Protein AF-A0A8H7YMR8-F1 (afdb_monomer_lite)

Sequence (68 aa):
MCAAAIRWAGFKEYVYGTSMETLIRMGWPQIRISSRGVFEHSTGLPSSSNIIGGILMNETDTYFCMAV

Structure (mmCIF, N/CA/C/O backbone):
data_AF-A0A8H7YMR8-F1
#
_entry.id   AF-A0A8H7YMR8-F1
#
loop_
_atom_site.group_PDB
_atom_site.id
_atom_site.type_symbol
_atom_site.label_atom_id
_atom_site.label_alt_id
_atom_site.label_comp_id
_atom_site.label_asym_id
_atom_site.label_entity_id
_atom_site.label_seq_id
_atom_site.pdbx_PDB_ins_code
_atom_site.Cartn_x
_atom_site.Cartn_y
_atom_site.Cartn_z
_atom_site.occupancy
_atom_site.B_iso_or_equiv
_atom_site.auth_seq_id
_atom_site.auth_comp_id
_atom_site.auth_asym_id
_atom_site.auth_atom_id
_atom_site.pdbx_PDB_model_num
ATOM 1 N N . MET A 1 1 ? 2.853 7.798 -0.026 1.00 90.31 1 MET A N 1
ATOM 2 C CA . MET A 1 1 ? 1.756 8.793 -0.011 1.00 90.31 1 MET A CA 1
ATOM 3 C C . MET A 1 1 ? 0.401 8.137 0.243 1.00 90.31 1 MET A C 1
ATOM 5 O O . MET A 1 1 ? -0.157 8.361 1.307 1.00 90.31 1 MET A O 1
ATOM 9 N N . CYS A 1 2 ? -0.105 7.291 -0.661 1.00 93.19 2 CYS A N 1
ATOM 10 C CA . CYS A 1 2 ? -1.475 6.759 -0.584 1.00 93.19 2 CYS A CA 1
ATOM 11 C C . CYS A 1 2 ? -1.779 5.978 0.706 1.00 93.19 2 CYS A C 1
ATOM 13 O O . CYS A 1 2 ? -2.796 6.234 1.337 1.00 93.19 2 CYS A O 1
ATOM 15 N N . ALA A 1 3 ? -0.872 5.100 1.155 1.00 94.81 3 ALA A N 1
ATOM 16 C CA . ALA A 1 3 ? -1.051 4.359 2.409 1.00 94.81 3 ALA A CA 1
ATOM 17 C C . ALA A 1 3 ? -1.244 5.291 3.623 1.00 94.81 3 ALA A C 1
ATOM 19 O O . ALA A 1 3 ? -2.125 5.061 4.444 1.00 94.81 3 ALA A O 1
ATOM 20 N N . ALA A 1 4 ? -0.478 6.385 3.703 1.00 94.69 4 ALA A N 1
ATOM 21 C CA . ALA A 1 4 ? -0.611 7.360 4.785 1.00 94.69 4 ALA A CA 1
ATOM 22 C C . ALA A 1 4 ? -1.957 8.095 4.717 1.00 94.69 4 ALA A C 1
ATOM 24 O O . ALA A 1 4 ? -2.604 8.265 5.744 1.00 94.69 4 ALA A O 1
ATOM 25 N N . ALA A 1 5 ? -2.401 8.478 3.515 1.00 95.94 5 ALA A N 1
ATOM 26 C CA . ALA A 1 5 ? -3.696 9.127 3.319 1.00 95.94 5 ALA A CA 1
ATOM 27 C C . ALA A 1 5 ? -4.864 8.217 3.737 1.00 95.94 5 ALA A C 1
ATOM 29 O O . ALA A 1 5 ? -5.757 8.652 4.457 1.00 95.94 5 ALA A O 1
ATOM 30 N N . ILE A 1 6 ? -4.822 6.937 3.355 1.00 95.94 6 ILE A N 1
ATOM 31 C CA . ILE A 1 6 ? -5.828 5.932 3.736 1.00 95.94 6 ILE A CA 1
ATOM 32 C C . ILE A 1 6 ? -5.847 5.734 5.254 1.00 95.94 6 ILE A C 1
ATOM 34 O O . ILE A 1 6 ? -6.912 5.739 5.872 1.00 95.94 6 ILE A O 1
ATOM 38 N N . ARG A 1 7 ? -4.662 5.614 5.866 1.00 95.25 7 ARG A N 1
ATOM 39 C CA . ARG A 1 7 ? -4.512 5.481 7.317 1.00 95.25 7 ARG A CA 1
ATOM 40 C C . ARG A 1 7 ? -5.084 6.689 8.065 1.00 95.25 7 ARG A C 1
ATOM 42 O O . ARG A 1 7 ? -5.760 6.498 9.075 1.00 95.25 7 ARG A O 1
ATOM 49 N N . TRP A 1 8 ? -4.840 7.900 7.562 1.00 95.06 8 TRP A N 1
ATOM 50 C CA . TRP A 1 8 ? -5.371 9.157 8.102 1.00 95.06 8 TRP A CA 1
ATOM 51 C C . TRP A 1 8 ? -6.886 9.273 7.970 1.00 95.06 8 TRP A C 1
ATOM 53 O O . TRP A 1 8 ? -7.555 9.679 8.914 1.00 95.06 8 TRP A O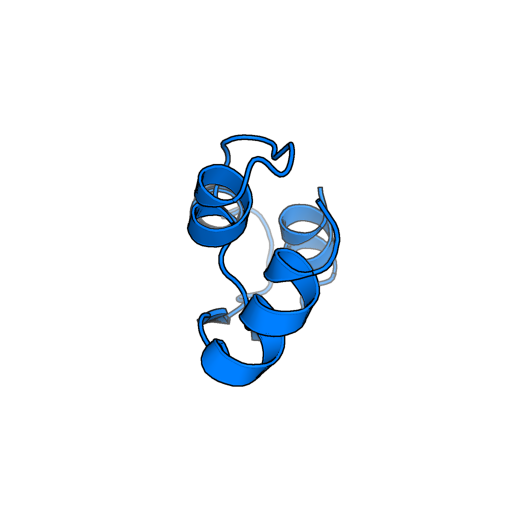 1
ATOM 63 N N . ALA A 1 9 ? -7.434 8.884 6.822 1.00 95.94 9 ALA A N 1
ATOM 64 C CA . ALA A 1 9 ? -8.869 8.934 6.566 1.00 95.94 9 ALA A CA 1
ATOM 65 C C . ALA A 1 9 ? -9.672 7.878 7.354 1.00 95.94 9 ALA A C 1
ATOM 67 O O . ALA A 1 9 ? -10.898 7.914 7.349 1.00 95.94 9 ALA A O 1
ATOM 68 N N . GLY A 1 10 ? -9.002 6.951 8.048 1.00 95.50 10 GLY A N 1
ATOM 69 C CA . GLY A 1 10 ? -9.650 5.997 8.946 1.00 95.50 10 GLY A CA 1
ATOM 70 C C . GLY A 1 10 ? -10.442 4.904 8.236 1.00 95.50 10 GLY A C 1
ATOM 71 O O . GLY A 1 10 ? -11.436 4.419 8.770 1.00 95.50 10 GLY A O 1
ATOM 72 N N . PHE A 1 11 ? -9.996 4.497 7.046 1.00 95.94 11 PHE A N 1
ATOM 73 C CA . PHE A 1 11 ? -10.573 3.356 6.341 1.00 95.94 11 PHE A CA 1
ATOM 74 C C . PHE A 1 11 ? -10.466 2.092 7.196 1.00 95.94 11 PHE A C 1
ATOM 76 O O . PHE A 1 11 ? -9.412 1.806 7.761 1.00 95.94 11 PHE A O 1
ATOM 83 N N . LYS A 1 12 ? -11.535 1.296 7.243 1.00 95.81 12 LYS A N 1
ATOM 84 C CA . LYS A 1 12 ? -11.529 0.014 7.959 1.00 95.81 12 LYS A CA 1
ATOM 85 C C . LYS A 1 12 ? -10.538 -0.977 7.340 1.00 95.81 12 LYS A C 1
ATOM 87 O O . LYS A 1 12 ? -9.864 -1.717 8.055 1.00 95.81 12 LYS A O 1
ATOM 92 N N . GLU A 1 13 ? -10.448 -0.991 6.012 1.00 96.81 13 GLU A N 1
ATOM 93 C CA . GLU A 1 13 ? -9.676 -1.973 5.253 1.00 96.81 13 GLU A CA 1
ATOM 94 C C . GLU A 1 13 ? -8.926 -1.300 4.103 1.00 96.81 13 GLU A C 1
ATOM 96 O O . GLU A 1 13 ? -9.458 -0.435 3.407 1.00 96.81 13 GLU A O 1
ATOM 101 N N . TYR A 1 14 ? -7.677 -1.717 3.910 1.00 96.12 14 TYR A N 1
ATOM 102 C CA . TYR A 1 14 ? -6.826 -1.338 2.795 1.00 96.12 14 TYR A CA 1
ATOM 103 C C . TYR A 1 14 ? -6.502 -2.587 1.975 1.00 96.12 14 TYR A C 1
ATOM 105 O O . TY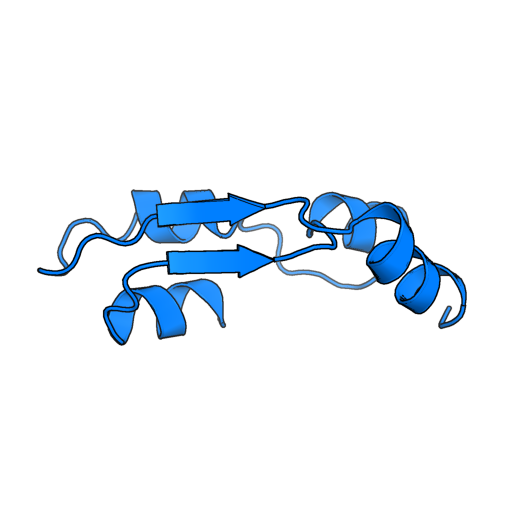R A 1 14 ? -5.642 -3.385 2.356 1.00 96.12 14 TYR A O 1
ATOM 113 N N . VAL A 1 15 ? -7.229 -2.755 0.869 1.00 96.62 15 VAL A N 1
ATOM 114 C CA . VAL A 1 15 ? -7.150 -3.930 -0.006 1.00 96.62 15 VAL A CA 1
ATOM 115 C C . VAL A 1 15 ? -6.401 -3.582 -1.290 1.00 96.62 15 VAL A C 1
ATOM 117 O O . VAL A 1 15 ? -6.695 -2.562 -1.913 1.00 96.62 15 VAL A O 1
ATOM 120 N N . TYR A 1 16 ? -5.444 -4.415 -1.700 1.00 95.69 16 TYR A N 1
ATOM 121 C CA . TYR A 1 16 ? -4.723 -4.244 -2.964 1.00 95.69 16 TYR A CA 1
ATOM 122 C C . TYR A 1 16 ? -4.355 -5.584 -3.614 1.00 95.69 16 TYR A C 1
ATOM 124 O O . TYR A 1 16 ? -4.181 -6.591 -2.926 1.00 95.69 16 TYR A O 1
ATOM 132 N N . GLY A 1 17 ? -4.215 -5.579 -4.944 1.00 96.31 17 GLY A N 1
ATOM 133 C CA . GLY A 1 17 ? -3.752 -6.728 -5.728 1.00 96.31 17 GLY A CA 1
ATOM 134 C C . GLY A 1 17 ? -2.237 -6.745 -5.863 1.00 96.31 17 GLY A C 1
ATOM 135 O O . GLY A 1 17 ? -1.540 -7.300 -5.012 1.00 96.31 17 GLY A O 1
ATOM 136 N N . THR A 1 18 ? -1.724 -6.084 -6.899 1.00 95.62 18 THR A N 1
ATOM 137 C CA . THR A 1 18 ? -0.289 -6.000 -7.184 1.00 95.62 18 THR A CA 1
ATOM 138 C C . THR A 1 18 ? 0.495 -5.387 -6.029 1.00 95.62 18 THR A C 1
ATOM 140 O O . THR A 1 18 ? 0.179 -4.309 -5.518 1.00 95.62 18 THR A O 1
ATOM 143 N N . SER A 1 19 ? 1.554 -6.084 -5.620 1.00 93.69 19 SER A N 1
ATOM 144 C CA . SER A 1 19 ? 2.434 -5.621 -4.552 1.00 93.69 19 SER A CA 1
ATOM 145 C C . SER A 1 19 ? 3.463 -4.610 -5.059 1.00 93.69 19 SER A C 1
ATOM 147 O O . SER A 1 19 ? 3.907 -4.656 -6.207 1.00 93.69 19 SER A O 1
ATOM 149 N N . MET A 1 20 ? 3.923 -3.733 -4.166 1.00 93.62 20 MET A N 1
ATOM 150 C CA . MET A 1 20 ? 4.995 -2.790 -4.488 1.00 93.62 20 MET A CA 1
ATOM 151 C C . MET A 1 20 ? 6.309 -3.503 -4.843 1.00 93.62 20 MET A C 1
ATOM 153 O O . MET A 1 20 ? 7.055 -3.023 -5.690 1.00 93.62 20 MET A O 1
ATOM 157 N N . GLU A 1 21 ? 6.581 -4.668 -4.244 1.00 92.50 21 GLU A N 1
ATOM 158 C CA . GLU A 1 21 ? 7.737 -5.496 -4.610 1.00 92.50 21 GLU A CA 1
ATOM 159 C C . GLU A 1 21 ? 7.641 -6.001 -6.049 1.00 92.50 21 GLU A C 1
ATOM 161 O O . GLU A 1 21 ? 8.632 -5.971 -6.775 1.00 92.50 21 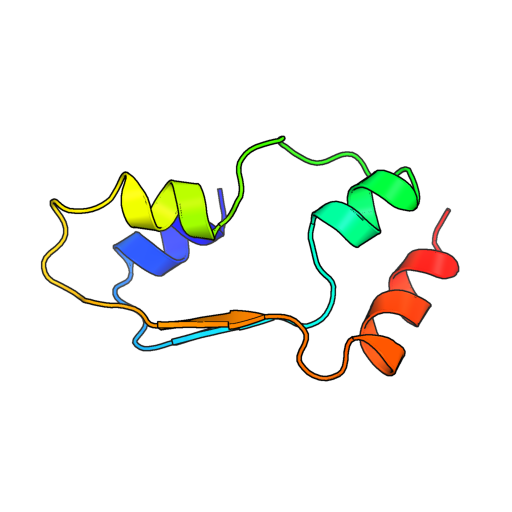GLU A O 1
ATOM 166 N N . THR A 1 22 ? 6.452 -6.430 -6.478 1.00 93.94 22 THR A N 1
ATOM 167 C CA . THR A 1 22 ? 6.207 -6.827 -7.866 1.00 93.94 22 THR A CA 1
ATOM 168 C C . THR A 1 22 ? 6.475 -5.665 -8.821 1.00 93.94 22 THR A C 1
ATOM 170 O O . THR A 1 22 ? 7.241 -5.839 -9.765 1.00 93.94 22 THR A O 1
ATOM 173 N N . LEU A 1 23 ? 5.948 -4.471 -8.530 1.00 93.75 23 LEU A N 1
ATOM 174 C CA . LEU A 1 23 ? 6.196 -3.271 -9.338 1.00 93.75 23 LEU A CA 1
ATOM 175 C C . LEU A 1 23 ? 7.692 -2.946 -9.446 1.00 93.75 23 LEU A C 1
ATOM 177 O O . LEU A 1 23 ? 8.196 -2.732 -10.545 1.00 93.75 23 LEU A O 1
ATOM 181 N N . ILE A 1 24 ? 8.421 -2.982 -8.325 1.00 93.25 24 ILE A N 1
ATOM 182 C CA . ILE A 1 24 ? 9.873 -2.747 -8.306 1.00 93.25 24 ILE A CA 1
ATOM 183 C C . ILE A 1 24 ? 10.609 -3.782 -9.166 1.00 93.25 24 ILE A C 1
ATOM 185 O O . ILE A 1 24 ? 11.492 -3.410 -9.937 1.00 93.25 24 ILE A O 1
ATOM 189 N N . ARG A 1 25 ? 10.256 -5.072 -9.058 1.00 92.62 25 ARG A N 1
ATOM 190 C CA . ARG A 1 25 ? 10.854 -6.141 -9.880 1.00 92.62 25 ARG A CA 1
ATOM 191 C C . ARG A 1 25 ? 10.594 -5.943 -11.373 1.00 92.62 25 ARG A C 1
ATOM 193 O O . ARG A 1 25 ? 11.445 -6.296 -12.177 1.00 92.62 25 ARG A O 1
ATOM 200 N N . MET A 1 26 ? 9.449 -5.368 -11.725 1.00 93.00 26 MET A N 1
ATOM 201 C CA . MET A 1 26 ? 9.068 -5.040 -13.101 1.00 93.00 26 MET A CA 1
ATOM 202 C C . MET A 1 26 ? 9.671 -3.718 -13.606 1.00 93.00 26 MET A C 1
ATOM 204 O 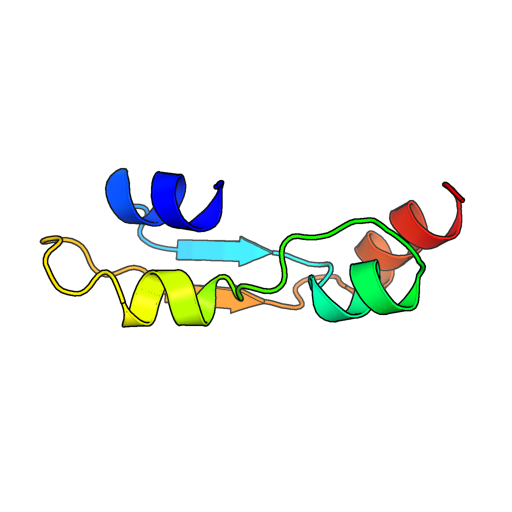O . MET A 1 26 ? 9.390 -3.317 -14.727 1.00 93.00 26 MET A O 1
ATOM 208 N N . GLY A 1 27 ? 10.494 -3.030 -12.807 1.00 92.44 27 GLY A N 1
ATOM 209 C CA . GLY A 1 27 ? 11.160 -1.785 -13.206 1.00 92.44 27 GLY A CA 1
ATOM 210 C C . GLY A 1 27 ? 10.338 -0.514 -12.977 1.00 92.44 27 GLY A C 1
ATOM 211 O O . GLY A 1 27 ? 10.804 0.577 -13.304 1.00 92.44 27 GLY A O 1
ATOM 212 N N . TRP A 1 28 ? 9.154 -0.614 -12.366 1.00 93.12 28 TRP A N 1
ATOM 213 C CA . TRP A 1 28 ? 8.349 0.559 -12.044 1.00 93.12 28 TRP A CA 1
ATOM 214 C C . TRP A 1 28 ? 8.969 1.344 -10.881 1.00 93.12 28 TRP A C 1
ATOM 216 O O . TRP A 1 28 ? 9.268 0.764 -9.828 1.00 93.12 28 TRP A O 1
ATOM 226 N N . PRO A 1 29 ? 9.129 2.674 -11.010 1.00 91.75 29 PRO A N 1
ATOM 227 C CA . PRO A 1 29 ? 9.665 3.496 -9.937 1.00 91.75 29 PRO A CA 1
ATOM 228 C C . PRO A 1 29 ? 8.700 3.496 -8.750 1.00 91.75 29 PRO A C 1
ATOM 230 O O . PRO A 1 29 ? 7.513 3.783 -8.896 1.00 91.75 29 PRO A O 1
ATOM 233 N N . GLN A 1 30 ? 9.213 3.180 -7.562 1.00 91.75 30 GLN A N 1
ATOM 234 C CA . GLN A 1 30 ? 8.451 3.156 -6.315 1.00 91.75 30 GLN A CA 1
ATOM 235 C C . GLN A 1 30 ? 9.280 3.739 -5.171 1.00 91.75 30 GLN A C 1
ATOM 237 O O . GLN A 1 30 ? 10.497 3.553 -5.095 1.00 91.75 30 GLN A O 1
ATOM 242 N N . ILE A 1 31 ? 8.602 4.401 -4.235 1.00 91.50 31 ILE A N 1
ATOM 243 C CA . ILE A 1 31 ? 9.202 4.789 -2.957 1.00 91.50 31 ILE A CA 1
ATOM 244 C C . ILE A 1 31 ? 9.356 3.517 -2.119 1.00 91.50 31 ILE A C 1
ATOM 246 O O . ILE A 1 31 ? 8.376 2.822 -1.874 1.00 91.50 31 ILE A O 1
ATOM 250 N N . ARG A 1 32 ? 10.570 3.213 -1.647 1.00 91.19 32 ARG A N 1
ATOM 251 C CA . ARG A 1 32 ? 10.882 1.982 -0.894 1.00 91.19 32 ARG A CA 1
ATOM 252 C C . ARG A 1 32 ? 10.426 2.031 0.571 1.00 91.19 32 ARG A C 1
ATOM 254 O O . ARG A 1 32 ? 11.216 1.834 1.486 1.00 91.19 32 ARG A O 1
ATOM 261 N N . ILE A 1 33 ? 9.142 2.303 0.785 1.00 91.94 33 ILE A N 1
ATOM 262 C CA . ILE A 1 33 ? 8.481 2.284 2.093 1.00 91.94 33 ILE A CA 1
ATOM 263 C C . ILE A 1 33 ? 7.186 1.489 1.941 1.00 91.94 33 ILE A C 1
ATOM 265 O O . ILE A 1 33 ? 6.285 1.900 1.210 1.00 91.94 33 ILE A O 1
ATOM 269 N N . SER A 1 34 ? 7.091 0.340 2.609 1.00 92.00 34 SER A N 1
ATOM 270 C CA . SER A 1 34 ? 5.908 -0.517 2.512 1.00 92.00 34 SER A CA 1
ATOM 271 C C . SER A 1 34 ? 4.682 0.148 3.145 1.00 92.00 34 SER A C 1
ATOM 273 O O . SER A 1 34 ? 4.787 0.893 4.121 1.00 92.00 34 SER A O 1
ATOM 275 N N . SER A 1 35 ? 3.492 -0.150 2.621 1.00 92.88 35 SER A N 1
ATOM 276 C CA . SER A 1 35 ? 2.228 0.287 3.229 1.00 92.88 35 SER A CA 1
ATOM 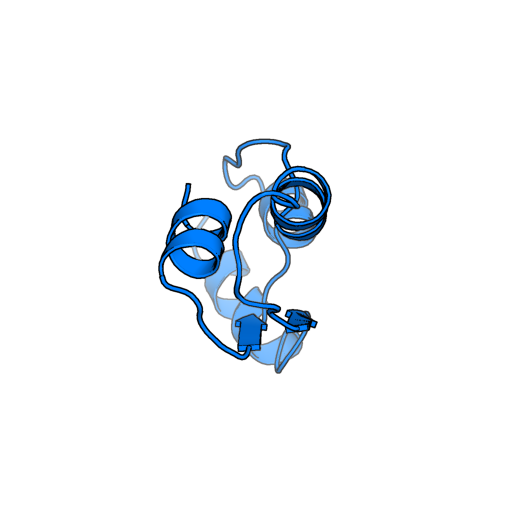277 C C . SER A 1 35 ? 2.084 -0.200 4.672 1.00 92.88 35 SER A C 1
ATOM 279 O O . SER A 1 35 ? 1.626 0.552 5.529 1.00 92.88 35 SER A O 1
ATOM 281 N N . ARG A 1 36 ? 2.549 -1.424 4.950 1.00 93.44 36 ARG A N 1
ATOM 282 C CA . ARG A 1 36 ? 2.640 -1.987 6.299 1.00 93.44 36 ARG A CA 1
ATOM 283 C C . ARG A 1 36 ? 3.519 -1.138 7.216 1.00 93.44 36 ARG A C 1
ATOM 285 O O . ARG A 1 36 ? 3.046 -0.742 8.273 1.00 93.44 36 ARG A O 1
ATOM 292 N N . GLY A 1 37 ? 4.721 -0.770 6.772 1.00 94.75 37 GLY A N 1
ATOM 293 C CA . GLY A 1 37 ? 5.614 0.096 7.540 1.00 94.75 37 GLY A CA 1
ATOM 294 C C . GLY A 1 37 ? 4.991 1.465 7.821 1.00 94.75 37 GLY A C 1
ATOM 295 O O . GLY A 1 37 ? 5.052 1.957 8.942 1.00 94.75 37 GLY A O 1
ATOM 296 N N . VAL A 1 38 ? 4.295 2.061 6.845 1.00 94.56 38 VAL A N 1
ATOM 297 C CA . VAL A 1 38 ? 3.553 3.314 7.076 1.00 94.56 38 VAL A CA 1
ATOM 298 C C . VAL A 1 38 ? 2.524 3.154 8.199 1.00 94.56 38 VAL A C 1
ATOM 300 O O . VAL A 1 38 ? 2.420 4.033 9.051 1.00 94.56 38 VAL A O 1
ATOM 303 N N . PHE A 1 39 ? 1.770 2.053 8.224 1.00 94.69 39 PHE A N 1
ATOM 304 C CA . PHE A 1 39 ? 0.746 1.822 9.247 1.00 94.69 39 PHE A CA 1
ATOM 305 C C . PHE A 1 39 ? 1.367 1.540 10.620 1.00 94.69 39 PHE A C 1
ATOM 307 O O . PHE A 1 39 ? 0.893 2.093 11.610 1.00 94.69 39 PHE A O 1
ATOM 314 N N . GLU A 1 40 ? 2.443 0.753 10.673 1.00 93.94 40 GLU A N 1
ATOM 315 C CA . GLU A 1 40 ? 3.203 0.448 11.896 1.00 93.94 40 GLU A CA 1
ATOM 316 C C . GLU A 1 40 ? 3.820 1.703 12.527 1.00 93.94 40 GLU A C 1
ATOM 318 O O . GLU A 1 40 ? 3.863 1.821 13.747 1.00 93.94 40 GLU A O 1
ATOM 323 N N . HIS A 1 41 ? 4.222 2.684 11.715 1.00 95.19 41 HIS A N 1
ATOM 324 C CA . HIS A 1 41 ? 4.711 3.980 12.195 1.00 95.19 41 HIS A CA 1
ATOM 325 C C . HIS A 1 41 ? 3.598 5.013 12.462 1.00 95.19 41 HIS A C 1
ATOM 327 O O . HIS A 1 41 ? 3.885 6.114 12.927 1.00 95.19 41 HIS A O 1
ATOM 333 N N . SER A 1 42 ? 2.327 4.677 12.209 1.00 93.44 42 SER A N 1
ATOM 334 C CA . SER A 1 42 ? 1.169 5.576 12.359 1.00 93.44 42 SER A CA 1
ATOM 335 C C . SER A 1 42 ? 0.259 5.168 13.528 1.00 93.44 42 SER A C 1
ATOM 337 O O . SER A 1 42 ? -0.964 5.061 13.384 1.00 93.44 42 SER A O 1
ATOM 339 N N . THR A 1 43 ? 0.846 4.908 14.697 1.00 90.25 43 THR A N 1
ATOM 340 C CA . THR A 1 43 ? 0.132 4.436 15.902 1.00 90.25 43 THR A CA 1
ATOM 341 C C . THR A 1 43 ? -0.639 5.530 16.644 1.00 90.25 43 THR A C 1
ATOM 343 O O . THR A 1 43 ? -1.529 5.215 17.423 1.00 90.25 43 THR A O 1
ATOM 346 N N . GLY A 1 44 ? -0.354 6.809 16.381 1.00 93.12 44 GLY A N 1
ATOM 347 C CA . GLY A 1 44 ? -1.016 7.948 17.036 1.00 93.12 44 GLY A CA 1
ATOM 348 C C . GLY A 1 44 ? -2.419 8.291 16.516 1.00 93.12 44 GLY A C 1
ATOM 349 O O . GLY A 1 44 ? -3.000 9.278 16.956 1.00 93.12 44 GLY A O 1
ATOM 350 N N . LEU A 1 45 ? -2.957 7.526 15.563 1.00 93.12 45 LEU A N 1
ATOM 351 C CA . LEU A 1 45 ? -4.266 7.779 14.955 1.00 93.12 45 LEU A CA 1
ATOM 352 C C . LEU A 1 45 ? -5.344 6.870 15.574 1.00 93.12 45 LEU A C 1
ATOM 354 O O . LEU A 1 45 ? -5.086 5.681 15.769 1.00 93.12 45 LEU A O 1
ATOM 358 N N . PRO A 1 46 ? -6.563 7.385 15.827 1.00 91.00 46 PRO A N 1
ATOM 359 C CA . PRO A 1 46 ? -7.577 6.708 16.646 1.00 91.00 46 PRO A CA 1
ATOM 360 C C . PRO A 1 46 ? -8.226 5.492 15.971 1.00 91.00 46 PRO A C 1
ATOM 362 O O . PRO A 1 46 ? -8.789 4.633 16.642 1.00 91.00 46 PRO A O 1
ATOM 365 N N . SER A 1 47 ? -8.182 5.422 14.642 1.00 92.81 47 SER A N 1
ATOM 366 C CA . SER A 1 47 ? -8.738 4.317 13.861 1.00 92.81 47 SER A CA 1
ATOM 367 C C . SER A 1 47 ? -7.755 3.154 13.759 1.00 92.81 47 SER A C 1
ATOM 369 O O . SER A 1 47 ? -6.542 3.360 13.780 1.00 92.81 47 SER A O 1
ATOM 371 N N . SER A 1 48 ? -8.269 1.939 13.582 1.00 90.44 48 SER A N 1
ATOM 372 C CA . SER A 1 48 ? -7.489 0.780 13.150 1.00 90.44 48 SER A CA 1
ATOM 373 C C . SER A 1 48 ? -7.905 0.383 11.737 1.00 90.44 48 SER A C 1
ATOM 375 O O . SER A 1 48 ? -9.065 0.518 11.348 1.00 90.44 48 SER A O 1
ATOM 377 N N . SER A 1 49 ? -6.936 -0.085 10.957 1.00 93.94 49 SER A N 1
ATOM 378 C CA . SER A 1 49 ? -7.132 -0.430 9.555 1.00 93.94 49 SER A CA 1
A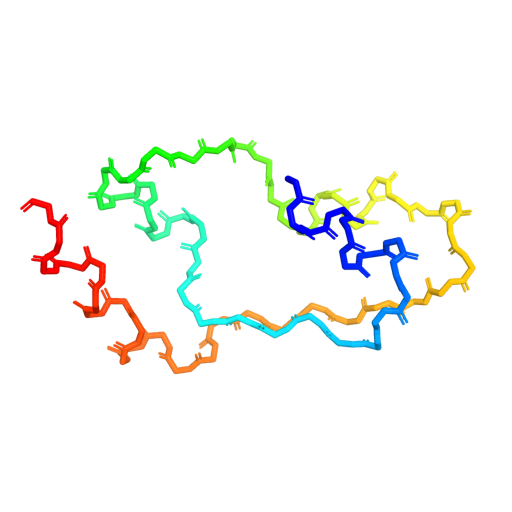TOM 379 C C . SER A 1 49 ? -6.454 -1.764 9.278 1.00 93.94 49 SER A C 1
ATOM 381 O O . SER A 1 49 ? -5.274 -1.928 9.595 1.00 93.94 49 SER A O 1
ATOM 383 N N . ASN A 1 50 ? -7.177 -2.711 8.684 1.00 94.56 50 ASN A N 1
ATOM 384 C CA . ASN A 1 50 ? -6.590 -3.981 8.265 1.00 94.56 50 ASN A CA 1
ATOM 385 C C . ASN A 1 50 ? -5.957 -3.846 6.874 1.00 94.56 50 ASN A C 1
ATOM 387 O O . ASN A 1 50 ? -6.524 -3.192 6.000 1.00 94.56 50 ASN A O 1
ATOM 391 N N . ILE A 1 51 ? -4.803 -4.476 6.657 1.00 95.25 51 ILE A N 1
ATOM 392 C CA . ILE A 1 51 ? -4.131 -4.495 5.353 1.00 95.25 51 ILE A CA 1
ATOM 393 C C . ILE A 1 51 ? -4.293 -5.880 4.742 1.00 95.25 51 ILE A C 1
ATOM 395 O O . ILE A 1 51 ? -3.833 -6.867 5.316 1.00 95.25 51 ILE A O 1
ATOM 399 N N . ILE A 1 52 ? -4.888 -5.932 3.553 1.00 96.19 52 ILE A N 1
ATOM 400 C CA . ILE A 1 52 ? -5.140 -7.167 2.813 1.00 96.19 52 ILE A CA 1
ATOM 401 C C . ILE A 1 52 ? -4.503 -7.019 1.429 1.00 96.19 52 ILE A C 1
ATOM 403 O O . ILE A 1 52 ? -4.995 -6.286 0.576 1.00 96.19 52 ILE A O 1
ATOM 407 N N . GLY A 1 53 ? -3.367 -7.678 1.221 1.00 94.88 53 GLY A N 1
ATOM 408 C CA . GLY A 1 53 ? -2.619 -7.615 -0.036 1.00 94.88 53 GLY A CA 1
ATOM 409 C C . GLY A 1 53 ? -2.760 -8.878 -0.878 1.00 94.88 53 GLY A C 1
ATOM 410 O O . GLY A 1 53 ? -3.098 -9.936 -0.353 1.00 94.88 53 GLY A O 1
ATOM 411 N N . GLY A 1 54 ? -2.429 -8.775 -2.165 1.00 94.94 54 GLY A N 1
ATOM 412 C CA . GLY A 1 54 ? -2.354 -9.919 -3.077 1.00 94.94 54 GLY A CA 1
ATOM 413 C C . GLY A 1 54 ? -3.702 -10.394 -3.621 1.00 94.94 54 GLY A C 1
ATOM 414 O O . GLY A 1 54 ? -3.782 -11.492 -4.166 1.00 94.94 54 GLY A O 1
ATOM 415 N N . ILE A 1 55 ? -4.766 -9.599 -3.485 1.00 97.31 55 ILE A N 1
ATOM 416 C CA . ILE A 1 55 ? -6.090 -9.972 -3.993 1.00 97.31 55 ILE A CA 1
ATOM 417 C C . ILE A 1 55 ? -6.117 -9.851 -5.518 1.00 97.31 55 ILE A C 1
ATOM 419 O O . ILE A 1 55 ? -5.952 -8.752 -6.042 1.00 97.31 55 ILE A O 1
ATOM 423 N N . LEU A 1 56 ? -6.355 -10.970 -6.212 1.00 96.75 56 LEU A N 1
ATOM 424 C CA . LEU A 1 56 ? -6.370 -11.048 -7.683 1.00 96.75 56 LEU A CA 1
ATOM 425 C C . LEU A 1 56 ? -5.046 -10.591 -8.323 1.00 96.75 56 LEU A C 1
ATOM 427 O O . LEU A 1 56 ? -5.025 -9.923 -9.355 1.00 96.75 56 LEU A O 1
ATOM 431 N N . MET A 1 57 ? -3.912 -10.911 -7.684 1.00 95.38 57 MET A N 1
ATOM 432 C CA . MET A 1 57 ? -2.595 -10.497 -8.184 1.00 95.38 57 MET A CA 1
ATOM 433 C C . MET A 1 57 ? -2.265 -11.072 -9.569 1.00 95.38 57 MET A C 1
ATOM 435 O O . MET A 1 57 ? -1.596 -10.414 -10.353 1.00 95.38 57 MET A O 1
ATOM 439 N N . ASN A 1 58 ? -2.756 -12.267 -9.904 1.00 94.19 58 ASN A N 1
ATOM 440 C CA . ASN A 1 58 ? -2.564 -12.888 -11.216 1.00 94.19 58 ASN A CA 1
ATOM 441 C C . ASN A 1 58 ? -3.226 -12.074 -12.341 1.00 94.19 58 ASN A C 1
ATOM 443 O O . ASN A 1 58 ? -2.664 -11.965 -13.431 1.00 94.19 58 ASN A O 1
ATOM 447 N N . GLU A 1 59 ? -4.380 -11.459 -12.082 1.00 95.50 59 GLU A N 1
ATOM 448 C CA . GLU A 1 59 ? -5.012 -10.532 -13.015 1.00 95.50 59 GLU A CA 1
ATOM 449 C C . GLU A 1 59 ? -4.337 -9.159 -12.969 1.00 95.50 59 GLU A C 1
ATOM 451 O O . GLU A 1 59 ? -4.000 -8.608 -14.017 1.00 95.50 59 GLU A O 1
ATOM 456 N N . THR A 1 60 ? -4.107 -8.597 -11.774 1.00 95.38 60 THR A N 1
ATOM 457 C CA . THR A 1 60 ? -3.631 -7.212 -11.664 1.00 95.38 60 THR A CA 1
ATOM 458 C C . THR A 1 60 ? -2.189 -7.033 -12.132 1.00 95.38 60 THR A C 1
ATOM 460 O O . THR A 1 60 ? -1.890 -6.035 -12.786 1.00 95.38 60 THR A O 1
ATOM 463 N N . ASP A 1 61 ? -1.304 -7.999 -11.859 1.00 95.44 61 ASP A N 1
ATOM 464 C CA . ASP A 1 61 ? 0.111 -7.941 -12.250 1.00 95.44 61 ASP A CA 1
ATOM 465 C C . ASP A 1 61 ? 0.266 -7.894 -13.780 1.00 95.44 61 ASP A C 1
ATOM 467 O O . ASP A 1 61 ? 1.143 -7.200 -14.295 1.00 95.44 61 ASP A O 1
ATOM 471 N N . THR A 1 62 ? -0.641 -8.551 -14.515 1.00 94.19 62 THR A N 1
ATOM 472 C CA . THR A 1 62 ? -0.641 -8.586 -15.987 1.00 94.19 62 THR A CA 1
ATOM 473 C C . THR A 1 62 ? -0.737 -7.182 -16.593 1.00 94.19 62 THR A C 1
ATOM 475 O O . THR A 1 62 ? -0.060 -6.892 -17.581 1.00 94.19 62 THR A O 1
ATOM 478 N N . TYR A 1 63 ? -1.506 -6.273 -15.984 1.00 92.25 63 TYR A N 1
ATOM 479 C CA . TYR A 1 63 ? -1.627 -4.894 -16.473 1.00 92.25 63 TYR A CA 1
ATOM 480 C C . TYR A 1 63 ? -0.326 -4.093 -16.344 1.00 92.25 63 TYR A C 1
ATOM 482 O O . TYR A 1 63 ? -0.096 -3.175 -17.128 1.00 92.25 63 TYR A O 1
ATOM 490 N N . PHE A 1 64 ? 0.540 -4.448 -15.393 1.00 91.00 64 PHE A N 1
ATOM 491 C CA . PHE A 1 64 ? 1.833 -3.789 -15.196 1.00 91.00 64 PHE A CA 1
ATOM 492 C C . PHE A 1 64 ? 2.962 -4.434 -16.004 1.00 91.00 64 PHE A C 1
ATOM 494 O O . PHE A 1 64 ? 3.942 -3.756 -16.309 1.00 91.00 64 PHE A O 1
ATOM 501 N N . CYS A 1 65 ? 2.814 -5.703 -16.402 1.00 82.94 65 CYS A N 1
ATOM 502 C CA . CYS A 1 65 ? 3.731 -6.371 -17.330 1.00 82.94 65 CYS A CA 1
ATOM 503 C C . CYS A 1 65 ? 3.686 -5.791 -18.750 1.00 82.94 65 CYS A C 1
ATOM 505 O O . CYS A 1 65 ? 4.689 -5.844 -19.451 1.00 82.94 65 CYS A O 1
ATOM 507 N N . MET A 1 66 ? 2.533 -5.280 -19.194 1.00 66.38 66 MET A N 1
ATOM 508 C CA . MET A 1 66 ? 2.338 -4.809 -20.574 1.00 66.38 66 MET A CA 1
ATOM 509 C C . MET A 1 66 ? 2.731 -3.342 -20.801 1.00 66.38 66 MET A C 1
ATOM 511 O O . MET A 1 66 ? 2.704 -2.879 -21.937 1.00 66.38 66 MET A O 1
ATOM 515 N N . ALA A 1 67 ? 3.040 -2.601 -19.738 1.00 60.06 67 ALA A N 1
ATOM 516 C CA . ALA A 1 67 ? 3.162 -1.144 -19.767 1.00 60.06 67 ALA A CA 1
ATOM 517 C C . ALA A 1 67 ? 4.609 -0.636 -19.582 1.00 60.06 67 ALA A C 1
ATOM 519 O O . ALA A 1 67 ? 4.799 0.495 -19.135 1.00 60.06 67 ALA A O 1
ATOM 520 N N . VAL A 1 68 ? 5.611 -1.457 -19.927 1.00 54.00 68 VAL A N 1
ATOM 521 C CA . VAL A 1 68 ? 7.048 -1.118 -19.877 1.00 54.00 68 VAL A CA 1
ATOM 522 C C . VAL A 1 68 ? 7.639 -1.059 -21.279 1.00 54.00 68 VAL A C 1
ATOM 524 O O . VAL A 1 68 ? 7.397 -2.015 -22.049 1.00 54.00 68 VAL A O 1
#

Foldseek 3Di:
DVLLVCLQVQDQEDEEAAAPVLCVVLVHDDDPAHSVNSNVVVPVHPHDYYYHYNVPNVPVSVVSNVPD

Radius of gyration: 13.08 Å; chains: 1; bounding box: 23×22×38 Å

Organism: Ajellomyces capsulatus (NCBI:txid5037)

InterPro domains:
  IPR016193 Cytidine deaminase-like [SSF53927] (1-41)

Secondary structure (DSSP, 8-state):
-HHHHHHHHT-SEEE-SS-HHHHHHTT----S--HHHHHHT-TTSS---EEE--TTHHHHHHHHHS--

pLDDT: mean 92.38, std 7.34, range [54.0, 97.31]